Protein AF-A0A348WEH2-F1 (afdb_monomer)

Foldseek 3Di:
DDPLVVLVVQLVVLVVQLVVLVVQLVVQVPDPDRPVVSNVVSVVSNVVSVVSNCVSVVVD

Solvent-accessible surface area (backbone atoms only — not comparable to 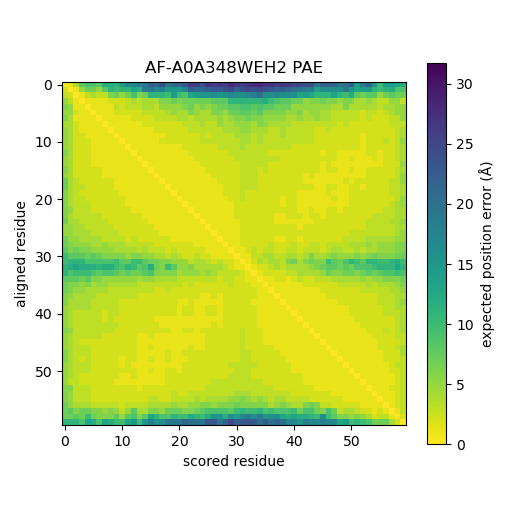full-atom values): 3200 Å² total; per-residue (Å²): 131,81,54,72,67,56,32,49,50,44,30,52,53,19,51,51,44,30,52,52,22,49,52,52,41,52,55,45,72,70,38,98,62,78,50,66,68,59,46,54,49,30,50,52,49,25,53,52,20,50,51,49,23,52,54,30,58,73,70,108

Structure (mmCIF, N/CA/C/O backbone):
data_AF-A0A348WEH2-F1
#
_entry.id   AF-A0A348WEH2-F1
#
loop_
_atom_site.group_PDB
_atom_site.id
_atom_site.type_symbol
_atom_site.label_atom_id
_atom_site.label_alt_id
_atom_site.label_comp_id
_atom_site.label_asym_id
_atom_site.label_entity_id
_atom_site.label_seq_id
_atom_site.pdbx_PDB_ins_code
_atom_site.Cartn_x
_atom_site.Cartn_y
_atom_site.Cartn_z
_atom_site.occupancy
_atom_site.B_iso_or_equiv
_atom_site.auth_seq_id
_atom_site.auth_comp_id
_atom_site.auth_asym_id
_atom_site.auth_atom_id
_atom_site.pdbx_PDB_model_num
ATOM 1 N N . MET A 1 1 ? 12.549 -2.111 -23.954 1.00 62.78 1 MET A N 1
ATOM 2 C CA . MET A 1 1 ? 13.119 -2.088 -22.592 1.00 62.78 1 MET A CA 1
ATOM 3 C C . MET A 1 1 ? 12.905 -0.679 -22.064 1.00 62.78 1 MET A C 1
ATOM 5 O O . MET A 1 1 ? 13.201 0.241 -22.817 1.00 62.78 1 MET A O 1
ATOM 9 N N . LYS A 1 2 ? 12.272 -0.494 -20.896 1.00 70.31 2 LYS A N 1
ATOM 10 C CA . LYS A 1 2 ? 12.156 0.847 -20.285 1.00 70.31 2 LYS A CA 1
ATOM 11 C C . LYS A 1 2 ? 13.559 1.350 -19.922 1.00 70.31 2 LYS A C 1
ATOM 13 O O . LYS A 1 2 ? 14.425 0.520 -19.646 1.00 70.31 2 LYS A O 1
ATOM 18 N N . ASP A 1 3 ? 13.784 2.663 -19.940 1.00 87.56 3 ASP A N 1
ATOM 19 C CA . ASP A 1 3 ? 15.050 3.246 -19.478 1.00 87.56 3 ASP A CA 1
ATOM 20 C C . ASP A 1 3 ? 15.242 2.920 -17.983 1.00 87.56 3 ASP A C 1
ATOM 22 O O . ASP A 1 3 ? 14.279 2.862 -17.214 1.00 87.56 3 ASP A O 1
ATOM 26 N N . ILE A 1 4 ? 16.484 2.706 -17.544 1.00 87.06 4 ILE A N 1
ATOM 27 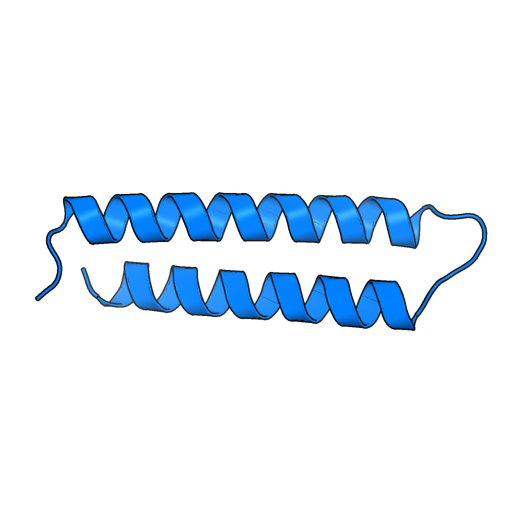C CA . ILE A 1 4 ? 16.815 2.506 -16.129 1.00 87.06 4 ILE A CA 1
ATOM 28 C C . ILE A 1 4 ? 16.330 3.671 -15.251 1.00 87.06 4 ILE A C 1
ATOM 30 O O . ILE A 1 4 ? 15.951 3.458 -14.097 1.00 87.06 4 ILE A O 1
ATOM 34 N N . ASN A 1 5 ? 16.293 4.890 -15.795 1.00 89.88 5 ASN A N 1
ATOM 35 C CA . ASN A 1 5 ? 15.731 6.057 -15.122 1.00 89.88 5 A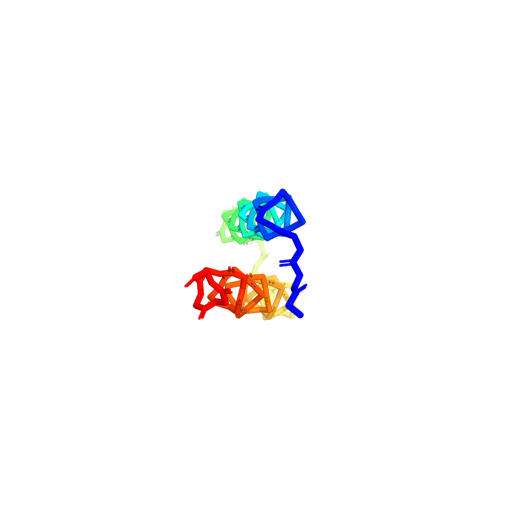SN A CA 1
ATOM 36 C C . ASN A 1 5 ? 14.212 5.933 -14.950 1.00 89.88 5 ASN A C 1
ATOM 38 O O . ASN A 1 5 ? 13.711 6.189 -13.855 1.00 89.88 5 ASN A O 1
ATOM 42 N N . ASP A 1 6 ? 13.497 5.444 -15.967 1.00 89.81 6 ASP A N 1
ATOM 43 C CA . ASP A 1 6 ? 12.054 5.181 -15.882 1.00 89.81 6 ASP A CA 1
ATOM 44 C C . ASP A 1 6 ? 11.754 4.092 -14.846 1.00 89.81 6 ASP A C 1
ATOM 46 O O . ASP A 1 6 ? 10.807 4.203 -14.069 1.00 89.81 6 ASP A O 1
ATOM 50 N N . LEU A 1 7 ? 12.578 3.040 -14.794 1.00 91.25 7 LEU A N 1
ATOM 51 C CA . LEU A 1 7 ? 12.443 1.962 -13.808 1.00 91.25 7 LEU A CA 1
ATOM 52 C C . LEU A 1 7 ? 12.733 2.443 -12.381 1.00 91.25 7 LEU A C 1
ATOM 54 O O . LEU A 1 7 ? 12.114 1.973 -11.427 1.00 91.25 7 LEU A O 1
ATOM 58 N N . ARG A 1 8 ? 13.670 3.381 -12.205 1.00 92.81 8 ARG A N 1
ATOM 59 C CA . ARG A 1 8 ? 13.937 4.018 -10.905 1.00 92.81 8 ARG A CA 1
ATOM 60 C C . ARG A 1 8 ? 12.785 4.910 -10.461 1.00 92.81 8 ARG A C 1
ATOM 62 O O . ARG A 1 8 ? 12.370 4.817 -9.309 1.00 92.81 8 ARG A O 1
ATOM 69 N N . GLN A 1 9 ? 12.247 5.728 -11.362 1.00 94.25 9 GLN A N 1
ATOM 70 C CA . GLN A 1 9 ? 11.085 6.567 -11.065 1.00 94.25 9 GLN A CA 1
ATOM 71 C C . GLN A 1 9 ? 9.858 5.717 -10.729 1.00 94.25 9 GLN A C 1
ATOM 73 O O . GLN A 1 9 ? 9.193 5.988 -9.733 1.00 94.25 9 GLN A O 1
ATOM 78 N N . ALA A 1 10 ? 9.610 4.645 -11.488 1.00 92.62 10 ALA A N 1
ATOM 79 C CA . ALA A 1 10 ? 8.520 3.711 -11.219 1.00 92.62 10 ALA A CA 1
ATOM 80 C C . ALA A 1 10 ? 8.649 3.050 -9.837 1.00 92.62 10 ALA A C 1
ATOM 82 O O . ALA A 1 10 ? 7.682 3.042 -9.079 1.00 92.62 10 ALA A O 1
ATOM 83 N N . ARG A 1 11 ? 9.847 2.571 -9.465 1.00 94.38 11 ARG A N 1
ATOM 84 C CA . ARG A 1 11 ? 10.105 2.032 -8.118 1.00 94.38 11 ARG A CA 1
ATOM 85 C C . ARG A 1 11 ? 9.885 3.070 -7.024 1.00 94.38 11 ARG A C 1
ATOM 87 O O . ARG A 1 11 ? 9.278 2.753 -6.010 1.00 94.38 11 ARG A O 1
ATOM 94 N N . SER A 1 12 ? 10.350 4.303 -7.226 1.00 96.12 12 SER A N 1
ATOM 95 C CA . SER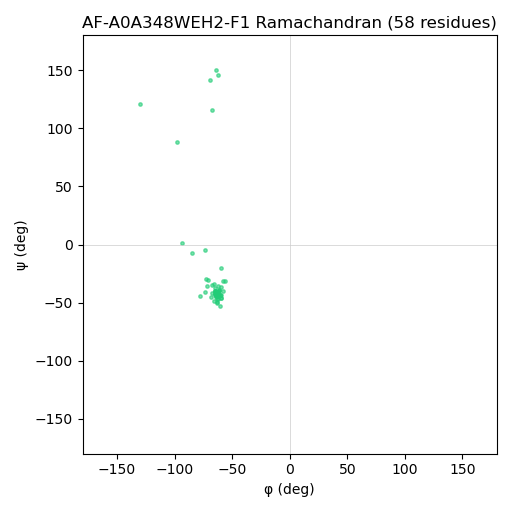 A 1 12 ? 10.162 5.375 -6.243 1.00 96.12 12 SER A CA 1
ATOM 96 C C . SER A 1 12 ? 8.685 5.714 -6.051 1.00 96.12 12 SER A C 1
ATOM 98 O O . SER A 1 12 ? 8.241 5.831 -4.916 1.00 96.12 12 SER A O 1
ATOM 100 N N . ALA A 1 13 ? 7.920 5.839 -7.139 1.00 96.06 13 ALA A N 1
ATOM 101 C CA . ALA A 1 13 ? 6.489 6.123 -7.076 1.00 96.06 13 ALA A CA 1
ATOM 102 C C . ALA 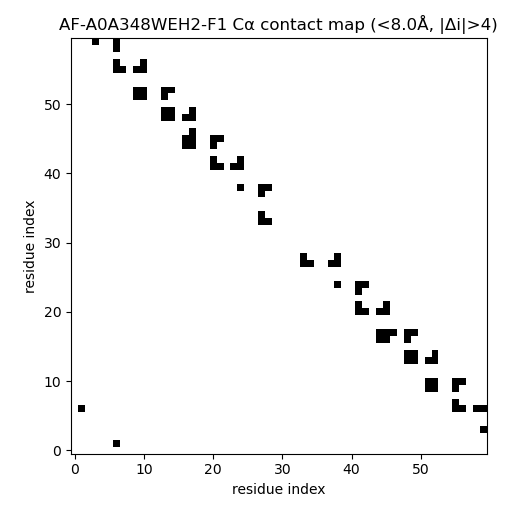A 1 13 ? 5.717 4.993 -6.377 1.00 96.06 13 ALA A C 1
ATOM 104 O O . ALA A 1 13 ? 4.903 5.262 -5.496 1.00 96.06 13 ALA A O 1
ATOM 105 N N . ALA A 1 14 ? 6.024 3.737 -6.715 1.00 96.12 14 ALA A N 1
ATOM 106 C CA . ALA A 1 14 ? 5.431 2.571 -6.071 1.00 96.12 14 ALA A CA 1
ATOM 107 C C . ALA A 1 14 ? 5.772 2.509 -4.571 1.00 96.12 14 ALA A C 1
ATOM 109 O O . ALA A 1 14 ? 4.884 2.314 -3.748 1.00 96.12 14 ALA A O 1
ATOM 110 N N . ALA A 1 15 ? 7.025 2.775 -4.190 1.00 96.19 15 ALA A N 1
ATOM 111 C CA . ALA A 1 15 ? 7.431 2.823 -2.786 1.00 96.19 15 ALA A CA 1
ATOM 112 C C . ALA A 1 15 ? 6.705 3.932 -2.001 1.00 96.19 15 ALA A C 1
ATOM 114 O O . ALA A 1 15 ? 6.270 3.703 -0.874 1.00 96.19 15 ALA A O 1
ATOM 115 N N . THR A 1 16 ? 6.524 5.117 -2.594 1.00 97.88 16 THR A N 1
ATOM 116 C CA . THR A 1 16 ? 5.729 6.195 -1.984 1.00 97.88 16 THR A CA 1
ATOM 117 C C . THR A 1 16 ? 4.263 5.793 -1.822 1.00 97.88 16 THR A C 1
ATOM 119 O O . THR A 1 16 ? 3.677 6.054 -0.773 1.00 97.88 16 THR A O 1
ATOM 122 N N . ALA A 1 17 ? 3.674 5.120 -2.814 1.00 96.50 17 ALA A N 1
ATOM 123 C CA . ALA A 1 17 ? 2.302 4.624 -2.722 1.00 96.50 17 ALA A CA 1
ATOM 124 C C . ALA A 1 17 ? 2.144 3.559 -1.621 1.00 96.50 17 ALA A C 1
ATOM 126 O O . ALA A 1 17 ? 1.204 3.640 -0.834 1.00 96.50 17 ALA A O 1
ATOM 127 N N . MET A 1 18 ? 3.098 2.628 -1.492 1.00 96.44 18 MET A N 1
ATOM 128 C CA . MET A 1 18 ? 3.120 1.651 -0.395 1.00 96.44 18 MET A CA 1
ATOM 129 C C . MET A 1 18 ? 3.194 2.335 0.976 1.00 96.44 18 MET A C 1
ATOM 131 O O . MET A 1 18 ? 2.469 1.954 1.889 1.00 96.44 18 MET A O 1
ATOM 135 N N . GLN A 1 19 ? 4.039 3.362 1.130 1.00 97.75 19 GLN A N 1
ATOM 136 C CA . GLN A 1 19 ? 4.141 4.121 2.383 1.00 97.75 19 GLN A CA 1
ATOM 137 C C . GLN A 1 19 ? 2.834 4.841 2.730 1.00 97.75 19 GLN A C 1
ATOM 139 O O . GLN A 1 19 ? 2.415 4.812 3.884 1.00 97.75 19 GLN A O 1
ATOM 144 N N . ALA A 1 20 ? 2.175 5.453 1.744 1.00 97.00 20 ALA A N 1
ATOM 145 C CA . ALA A 1 20 ? 0.897 6.126 1.951 1.00 97.00 20 ALA A CA 1
ATOM 146 C C . ALA A 1 20 ? -0.214 5.140 2.349 1.00 97.00 20 ALA A C 1
ATOM 148 O O . ALA A 1 20 ? -0.959 5.405 3.290 1.00 97.00 20 ALA A O 1
ATOM 149 N N . ALA A 1 21 ? -0.293 3.985 1.681 1.00 95.94 21 ALA A N 1
ATOM 150 C CA . ALA A 1 21 ? -1.255 2.939 2.020 1.00 95.94 21 ALA A CA 1
ATOM 151 C C . ALA A 1 21 ? -0.993 2.350 3.418 1.00 95.94 21 ALA A C 1
ATOM 153 O O . ALA A 1 21 ? -1.931 2.153 4.184 1.00 95.94 21 ALA A O 1
ATOM 154 N N . ALA A 1 22 ? 0.274 2.145 3.790 1.00 96.44 22 ALA A N 1
ATOM 155 C CA . ALA A 1 22 ? 0.645 1.683 5.126 1.00 96.44 22 ALA A CA 1
ATOM 156 C C . ALA A 1 22 ? 0.272 2.698 6.219 1.00 96.44 22 ALA A C 1
ATOM 158 O O . ALA A 1 22 ? -0.290 2.308 7.237 1.00 96.44 22 ALA A O 1
ATOM 159 N N . ALA A 1 23 ? 0.526 3.992 5.998 1.00 97.00 23 ALA A N 1
ATOM 160 C CA . ALA A 1 23 ? 0.118 5.043 6.931 1.00 97.00 23 ALA A CA 1
ATOM 161 C C . ALA A 1 23 ? -1.408 5.081 7.105 1.00 97.00 23 ALA A C 1
ATOM 163 O O . ALA A 1 23 ? -1.899 5.122 8.227 1.00 97.00 23 ALA A O 1
ATOM 164 N N . LYS A 1 24 ? -2.155 4.974 6.000 1.00 95.88 24 LYS A N 1
ATOM 165 C CA . LYS A 1 24 ? -3.620 4.895 6.016 1.00 95.88 24 LYS A CA 1
ATOM 166 C C . LYS A 1 24 ? -4.126 3.665 6.774 1.00 95.88 24 LYS A C 1
ATOM 168 O O . LYS A 1 24 ? -5.106 3.775 7.498 1.00 95.88 24 LYS A O 1
ATOM 173 N N . LEU A 1 25 ? -3.466 2.512 6.643 1.00 95.88 25 LEU A N 1
ATOM 174 C CA . LEU A 1 25 ? -3.799 1.322 7.432 1.00 95.88 25 LEU A CA 1
ATOM 175 C C . LEU A 1 25 ? -3.563 1.549 8.925 1.00 95.88 25 LEU A C 1
ATOM 177 O O . LEU A 1 25 ? -4.440 1.232 9.715 1.00 95.88 25 LEU A O 1
ATOM 181 N N . THR A 1 26 ? -2.438 2.159 9.307 1.00 96.12 26 THR A N 1
ATOM 182 C CA . THR A 1 26 ? -2.183 2.523 10.709 1.00 96.12 26 THR A CA 1
ATOM 183 C C . THR A 1 26 ? -3.252 3.471 11.253 1.00 96.12 26 THR A C 1
ATOM 185 O O . THR A 1 26 ? -3.781 3.223 12.329 1.00 96.12 26 THR A O 1
ATOM 188 N N . GLU A 1 27 ? -3.623 4.512 10.505 1.00 96.00 27 GLU A N 1
ATOM 189 C CA . GLU A 1 27 ? -4.682 5.445 10.916 1.00 96.00 27 GLU A CA 1
ATOM 190 C C . GLU A 1 27 ? -6.044 4.752 11.085 1.00 96.00 27 GLU A C 1
ATOM 192 O O . GLU A 1 27 ? -6.782 5.063 12.018 1.00 96.00 27 GLU A O 1
ATOM 197 N N . LEU A 1 28 ? -6.382 3.810 10.198 1.00 94.81 28 LEU A N 1
ATOM 198 C CA . LEU A 1 28 ? -7.631 3.046 10.267 1.00 94.81 28 LEU A CA 1
ATOM 199 C C . LEU A 1 28 ? -7.641 2.030 11.417 1.00 94.81 28 LEU A C 1
ATOM 201 O O . LEU A 1 28 ? -8.686 1.834 12.033 1.00 94.81 28 LEU A O 1
ATOM 205 N N . ASP A 1 29 ? -6.499 1.412 11.717 1.00 92.31 29 ASP A N 1
ATOM 206 C CA . ASP A 1 29 ? -6.350 0.477 12.837 1.00 92.31 29 ASP A CA 1
ATOM 207 C C . ASP A 1 29 ? -6.405 1.196 14.197 1.00 92.31 29 ASP A C 1
ATOM 209 O O . ASP A 1 29 ? -6.861 0.622 15.187 1.00 92.31 29 ASP A O 1
ATOM 213 N N . GLU A 1 30 ? -5.960 2.454 14.256 1.00 94.44 30 GLU A N 1
ATOM 214 C CA . GLU A 1 30 ? -6.017 3.304 15.454 1.00 94.44 30 GLU A CA 1
ATOM 215 C C . GLU A 1 30 ? -7.365 4.027 15.628 1.00 94.44 30 GLU A C 1
ATOM 217 O O . GLU A 1 30 ? -7.598 4.660 16.662 1.00 94.44 30 GLU A O 1
ATOM 222 N N . ALA A 1 31 ? -8.266 3.948 14.645 1.00 93.75 31 ALA A N 1
ATOM 223 C CA . ALA A 1 31 ? -9.562 4.608 14.706 1.00 93.75 31 ALA A CA 1
ATOM 224 C C . ALA A 1 31 ? -10.493 3.962 15.751 1.00 93.75 31 ALA A C 1
ATOM 226 O O . ALA A 1 31 ? -10.599 2.741 15.857 1.00 93.75 31 ALA A O 1
ATOM 227 N N . ASP A 1 32 ? -11.270 4.789 16.462 1.00 90.94 32 ASP A N 1
ATOM 228 C CA . ASP A 1 32 ? -12.249 4.333 17.468 1.00 90.94 32 ASP A CA 1
ATOM 229 C C . ASP A 1 32 ? -13.334 3.403 16.891 1.00 90.94 32 ASP A C 1
ATOM 231 O O . ASP A 1 32 ? -14.026 2.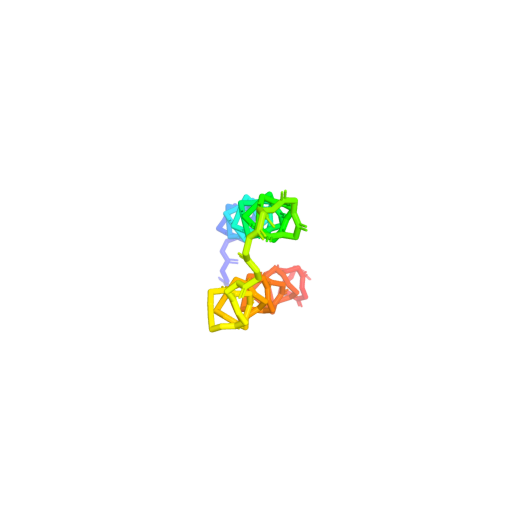691 17.621 1.00 90.94 32 ASP A O 1
ATOM 235 N N . THR A 1 33 ? -13.539 3.436 15.573 1.00 93.44 33 THR A N 1
ATOM 236 C CA . THR A 1 33 ? -14.455 2.551 14.852 1.00 93.44 33 THR A CA 1
ATOM 237 C C . THR A 1 33 ? -13.731 1.943 13.664 1.00 93.44 33 THR A C 1
ATOM 239 O O . THR A 1 33 ? -13.298 2.662 12.767 1.00 93.44 33 THR A O 1
ATOM 242 N N . LEU A 1 34 ? -13.657 0.613 13.647 1.00 91.94 34 LEU A N 1
ATOM 243 C CA . LEU A 1 34 ? -13.089 -0.144 12.538 1.00 91.94 34 LEU A CA 1
ATOM 244 C C . LEU A 1 34 ? -13.969 -0.008 11.292 1.00 91.94 34 LEU A C 1
ATOM 246 O O . LEU A 1 34 ? -15.110 -0.475 11.266 1.00 91.94 34 LEU A O 1
ATOM 250 N N . ASP A 1 35 ? -13.411 0.602 10.250 1.00 94.88 35 ASP A N 1
ATOM 251 C CA . ASP A 1 35 ? -13.990 0.621 8.910 1.00 94.88 35 ASP A CA 1
ATOM 252 C C . ASP A 1 35 ? -13.326 -0.467 8.057 1.00 94.88 35 ASP A C 1
ATOM 254 O O . ASP A 1 35 ? -12.328 -0.247 7.368 1.00 94.88 35 ASP A O 1
ATOM 258 N N . GLU A 1 36 ? -13.887 -1.676 8.118 1.00 94.56 36 GLU A N 1
ATOM 259 C CA . GLU A 1 36 ? -13.369 -2.845 7.397 1.00 94.56 36 GLU A CA 1
ATOM 260 C C . GLU A 1 36 ? -13.299 -2.625 5.876 1.00 94.56 36 GLU A C 1
ATOM 262 O O . GLU A 1 36 ? -12.409 -3.159 5.213 1.00 94.56 36 GLU A O 1
ATOM 267 N N . ALA A 1 37 ? -14.203 -1.818 5.307 1.00 96.12 37 ALA A N 1
ATOM 268 C CA . ALA A 1 37 ? -14.203 -1.525 3.877 1.00 96.12 37 ALA A CA 1
ATOM 269 C C . ALA A 1 37 ? -13.052 -0.580 3.502 1.00 96.12 37 ALA A C 1
ATOM 271 O O . ALA A 1 37 ? -12.383 -0.784 2.481 1.00 96.12 37 ALA A O 1
ATOM 272 N N . ALA A 1 38 ? -12.788 0.429 4.334 1.00 94.56 38 ALA A N 1
ATOM 273 C CA . ALA A 1 38 ? -11.635 1.306 4.167 1.00 94.56 38 ALA A CA 1
ATOM 274 C C . ALA A 1 38 ? -10.312 0.545 4.345 1.00 94.56 38 ALA A C 1
ATOM 276 O O . ALA A 1 38 ? -9.391 0.750 3.551 1.00 94.56 38 ALA A O 1
ATOM 277 N N . ILE A 1 39 ? -10.240 -0.377 5.312 1.00 95.94 39 ILE A N 1
ATOM 278 C CA . ILE A 1 39 ? -9.071 -1.241 5.539 1.00 95.94 39 ILE A CA 1
ATOM 279 C C . ILE A 1 39 ? -8.829 -2.139 4.324 1.00 95.94 39 ILE A C 1
ATOM 281 O O . ILE A 1 39 ? -7.728 -2.138 3.778 1.00 95.94 39 ILE A O 1
ATOM 285 N N . ALA A 1 40 ? -9.856 -2.843 3.837 1.00 96.94 40 ALA A N 1
ATOM 286 C CA . ALA A 1 40 ? -9.739 -3.693 2.651 1.00 96.94 40 ALA A CA 1
ATOM 287 C C . ALA A 1 40 ? -9.304 -2.894 1.408 1.00 96.94 40 ALA A C 1
ATOM 289 O O . ALA A 1 40 ? -8.507 -3.370 0.598 1.00 96.94 40 ALA A O 1
ATOM 290 N N . THR A 1 41 ? -9.784 -1.654 1.275 1.00 96.81 41 THR A N 1
ATOM 291 C CA . THR A 1 41 ? -9.364 -0.750 0.197 1.00 96.81 41 THR A CA 1
ATOM 292 C C . THR A 1 41 ? -7.887 -0.377 0.328 1.00 96.81 41 THR A C 1
ATOM 294 O O . THR A 1 41 ? -7.144 -0.493 -0.643 1.00 96.81 41 THR A O 1
ATOM 297 N N . ALA A 1 42 ? -7.441 0.031 1.519 1.00 95.94 42 ALA A N 1
ATOM 298 C CA . ALA A 1 42 ? -6.051 0.413 1.762 1.00 95.94 42 ALA A CA 1
ATOM 299 C C . ALA A 1 42 ? -5.079 -0.778 1.623 1.00 95.94 42 ALA A C 1
ATOM 301 O O . ALA A 1 42 ? -3.976 -0.612 1.104 1.00 95.94 42 ALA A O 1
ATOM 302 N N . GLN A 1 43 ? -5.502 -1.993 1.987 1.00 97.31 43 GLN A N 1
ATOM 303 C CA . GLN A 1 43 ? -4.758 -3.227 1.705 1.00 97.31 43 GLN A CA 1
ATOM 304 C C . GLN A 1 43 ? -4.619 -3.466 0.196 1.00 97.31 43 GLN A C 1
ATOM 306 O O . GLN A 1 43 ? -3.514 -3.688 -0.289 1.00 97.31 43 GLN A O 1
ATOM 311 N N . GLY A 1 44 ? -5.706 -3.333 -0.572 1.00 97.69 44 GLY A N 1
ATOM 312 C CA . GLY A 1 44 ? -5.653 -3.471 -2.031 1.00 97.69 44 GLY A CA 1
ATOM 313 C C . GLY A 1 44 ? -4.770 -2.416 -2.715 1.00 97.69 44 GLY A C 1
ATOM 314 O O . GLY A 1 44 ? -4.071 -2.718 -3.687 1.00 97.69 44 GLY A O 1
ATOM 315 N N . GLU A 1 45 ? -4.763 -1.184 -2.196 1.00 96.31 45 GLU A N 1
ATOM 316 C CA . GLU A 1 45 ? -3.857 -0.112 -2.630 1.00 96.31 45 GLU A CA 1
ATOM 317 C C . GLU A 1 45 ? -2.388 -0.486 -2.365 1.00 96.31 45 GLU A C 1
ATOM 319 O O . GLU A 1 45 ? -1.544 -0.325 -3.253 1.00 96.31 45 GLU A O 1
ATOM 324 N N . PHE A 1 46 ? -2.087 -1.039 -1.185 1.00 97.44 46 PHE A N 1
ATOM 325 C CA . PHE A 1 46 ? -0.747 -1.511 -0.834 1.00 97.44 46 PHE A CA 1
ATOM 326 C C . PHE A 1 46 ? -0.286 -2.657 -1.743 1.00 97.44 46 PHE A C 1
ATOM 328 O O . PHE A 1 46 ? 0.803 -2.581 -2.313 1.00 97.44 46 PHE A O 1
ATOM 335 N N . ASP A 1 47 ? -1.120 -3.681 -1.933 1.00 97.88 47 ASP A N 1
ATOM 336 C CA . ASP A 1 47 ? -0.802 -4.852 -2.760 1.00 97.88 47 ASP A CA 1
ATOM 337 C C . ASP A 1 47 ? -0.539 -4.462 -4.221 1.00 97.88 47 ASP A C 1
ATOM 339 O O . ASP A 1 47 ? 0.390 -4.961 -4.862 1.00 97.88 47 ASP A O 1
ATOM 343 N N . THR A 1 48 ? -1.328 -3.521 -4.749 1.00 97.44 48 THR A N 1
ATOM 344 C CA . THR A 1 48 ? -1.133 -2.983 -6.102 1.00 97.44 48 THR A CA 1
ATOM 345 C C . THR A 1 48 ? 0.213 -2.271 -6.215 1.00 97.44 48 THR A C 1
ATOM 347 O O . THR A 1 48 ? 0.977 -2.524 -7.150 1.00 97.44 48 THR A O 1
ATOM 350 N N . ALA A 1 49 ? 0.539 -1.416 -5.243 1.00 96.25 49 ALA A N 1
ATOM 351 C CA . ALA A 1 49 ? 1.810 -0.705 -5.219 1.00 96.25 49 ALA A CA 1
ATOM 352 C C . ALA A 1 49 ? 3.006 -1.665 -5.060 1.00 96.25 49 ALA A C 1
ATOM 354 O O . ALA A 1 49 ? 4.034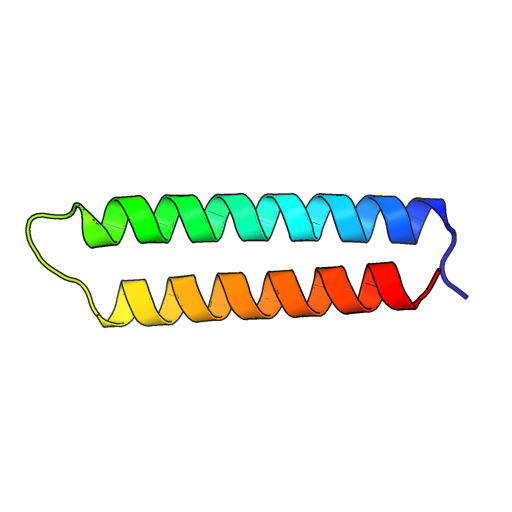 -1.485 -5.715 1.00 96.25 49 ALA A O 1
ATOM 355 N N . GLU A 1 50 ? 2.869 -2.728 -4.264 1.00 97.25 50 GLU A N 1
ATOM 356 C CA . GLU A 1 50 ? 3.895 -3.763 -4.119 1.00 97.25 50 GLU A CA 1
ATOM 357 C C . GLU A 1 50 ? 4.121 -4.528 -5.435 1.00 97.25 50 GLU A C 1
ATOM 359 O O . GLU A 1 50 ? 5.266 -4.768 -5.837 1.00 97.25 50 GLU A O 1
ATOM 364 N N . ALA A 1 51 ? 3.048 -4.876 -6.151 1.00 96.44 51 ALA A N 1
ATOM 365 C CA . ALA A 1 51 ? 3.137 -5.523 -7.456 1.00 96.44 51 ALA A CA 1
ATOM 366 C C . ALA A 1 51 ? 3.841 -4.630 -8.492 1.00 96.44 51 ALA A C 1
ATOM 368 O O . ALA A 1 51 ? 4.711 -5.104 -9.233 1.00 96.44 51 ALA A O 1
ATOM 369 N N . ASP A 1 52 ? 3.521 -3.334 -8.515 1.00 94.19 52 ASP A N 1
ATOM 370 C CA . ASP A 1 52 ? 4.169 -2.360 -9.395 1.00 94.19 52 ASP A CA 1
ATOM 371 C C . ASP A 1 52 ? 5.651 -2.172 -9.058 1.00 94.19 52 ASP A C 1
ATOM 373 O O . ASP A 1 52 ? 6.491 -2.120 -9.965 1.00 94.19 52 ASP A O 1
ATOM 377 N N . PHE A 1 53 ? 5.997 -2.151 -7.768 1.00 94.75 53 PHE A N 1
ATOM 378 C CA . PHE A 1 53 ? 7.386 -2.119 -7.322 1.00 94.75 53 PHE A CA 1
ATOM 379 C C . PHE A 1 53 ? 8.147 -3.356 -7.809 1.00 94.75 53 PHE A C 1
ATOM 381 O O . PHE A 1 53 ? 9.172 -3.221 -8.481 1.00 94.75 53 PHE A O 1
ATOM 388 N N . LYS A 1 54 ? 7.623 -4.561 -7.540 1.00 94.62 54 LYS A N 1
ATOM 389 C CA . LYS A 1 54 ? 8.229 -5.841 -7.953 1.00 94.62 54 LYS A CA 1
ATOM 390 C C . LYS A 1 54 ? 8.411 -5.919 -9.467 1.00 94.62 54 LYS A C 1
ATOM 392 O O . LYS A 1 54 ? 9.446 -6.378 -9.943 1.00 94.62 54 LYS A O 1
ATOM 397 N N . LYS A 1 55 ? 7.437 -5.431 -10.237 1.00 92.75 55 LYS A N 1
ATOM 398 C CA . LYS A 1 55 ? 7.517 -5.365 -11.701 1.00 92.75 55 LYS A CA 1
ATOM 399 C C . LYS A 1 55 ? 8.612 -4.415 -12.177 1.00 92.75 55 LYS A C 1
ATOM 401 O O . LYS A 1 55 ? 9.302 -4.724 -13.144 1.00 92.75 55 LYS A O 1
ATOM 406 N N . ALA A 1 56 ? 8.752 -3.25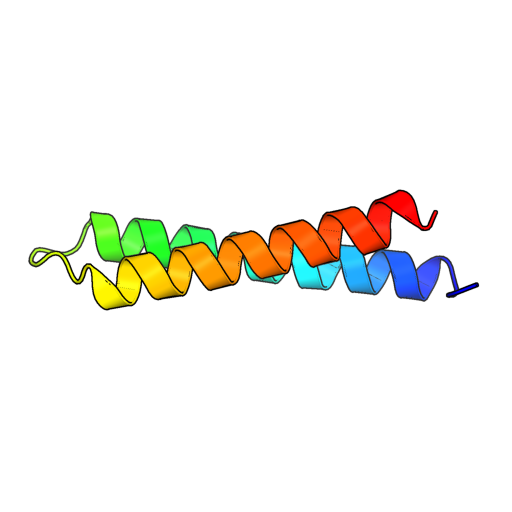5 -11.540 1.00 91.00 56 ALA A N 1
ATOM 407 C CA . ALA A 1 56 ? 9.783 -2.287 -11.891 1.00 91.00 56 ALA A CA 1
ATOM 408 C C . ALA A 1 56 ? 11.186 -2.736 -11.447 1.00 91.00 56 ALA A C 1
ATOM 410 O O . ALA A 1 56 ? 12.162 -2.391 -12.110 1.00 91.00 56 ALA A O 1
ATOM 411 N N . ASP A 1 57 ? 11.288 -3.516 -10.370 1.00 89.88 57 ASP A N 1
ATOM 412 C CA . ASP A 1 57 ? 12.548 -4.072 -9.874 1.00 89.88 57 ASP A CA 1
ATOM 413 C C . ASP A 1 57 ? 13.022 -5.286 -10.685 1.00 89.88 57 ASP A C 1
ATOM 415 O O . ASP A 1 57 ? 14.171 -5.328 -11.110 1.00 89.88 57 ASP A O 1
ATOM 419 N N . GLY A 1 58 ? 12.120 -6.217 -11.013 1.00 86.06 58 GLY A N 1
ATOM 420 C CA . GLY A 1 58 ? 12.427 -7.390 -11.842 1.00 86.06 58 GLY A CA 1
ATOM 421 C C . GLY A 1 58 ? 12.626 -7.097 -13.335 1.00 86.06 58 GLY A C 1
ATOM 422 O O . GLY A 1 58 ? 12.942 -8.006 -14.097 1.00 86.06 58 GLY A O 1
ATOM 423 N N . ALA A 1 59 ? 12.413 -5.851 -13.770 1.00 76.94 59 ALA A N 1
ATOM 424 C CA . ALA A 1 59 ? 12.645 -5.397 -15.144 1.00 76.94 59 ALA A CA 1
ATOM 425 C C . ALA A 1 59 ? 14.044 -4.784 -15.368 1.00 76.94 59 ALA A C 1
ATOM 427 O O . ALA A 1 59 ? 14.309 -4.297 -16.473 1.00 76.94 59 ALA A O 1
ATOM 428 N N . VAL A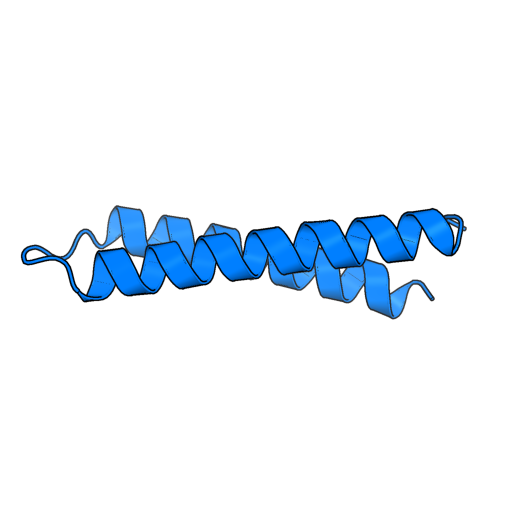 1 60 ? 14.889 -4.761 -14.328 1.00 59.94 60 VAL A N 1
ATOM 429 C CA . VAL A 1 60 ? 16.271 -4.246 -14.333 1.00 59.94 60 VAL A CA 1
ATOM 430 C C . VAL A 1 60 ? 17.258 -5.315 -14.783 1.00 59.94 60 VAL A C 1
ATOM 432 O O . VAL A 1 60 ? 17.100 -6.482 -14.367 1.00 59.94 60 VAL A O 1
#

Secondary structure (DSSP, 8-state):
---HHHHHHHHHHHHHHHHHHHHHHHHHHSSSS--HHHHHHHHHHHHHHHHHHHHHHTT-

Sequence (60 aa):
MKDINDLRQARSAAATAMQAAAAKLTELDEADTLDEAAIATAQGEFDTAEADFKKADGAV

Nearest PDB structures (foldseek):
  4atm-assembly1_A-2  TM=8.446E-01  e=4.078E-01  Homo sapiens
  2efk-assembly1_A-2  TM=8.362E-01  e=8.559E-01  Homo sapiens
  3ja6-assembly1_I  TM=9.119E-01  e=3.544E+00  Escherichia coli
  3g6b-assembly1_B  TM=9.100E-01  e=3.769E+00  Thermotoga maritima
  3g67-assembly1_B  TM=5.421E-01  e=3.769E+00  Thermotoga maritima

Radius of gyration: 13.93 Å; Cα contacts (8 Å, |Δi|>4): 45; chains: 1; bounding box: 31×14×40 Å

Mean predicted aligned error: 3.63 Å

pLDDT: mean 92.79, std 7.49, range [59.94, 97.88]

Organism: NCBI:txid314263